Protein AF-A0A5K1CLC2-F1 (afdb_monomer_lite)

InterPro domains:
  IPR013057 Amino acid transporter, transmembrane domain [PF01490] (7-67)

Radius of gyration: 18.66 Å; chains: 1; bounding box: 45×21×46 Å

Foldseek 3Di:
DVVVVVVVVVVVCVCCQPVVVPDDDVDDDPDDPVCVVVVVVVVCVVVVVVVCLVVCCVPDPDNVCSVVVVVD

Secondary structure (DSSP, 8-state):
-HHHHHHHHHHHHHHHHHHSS-S--SSS-SS-TTTHHHHHHHHHHHHTHHHHHHHHHHH-SSGGGHHHHHH-

pLDDT: mean 70.14, std 9.24, range [49.44, 85.81]

Structure (mmCIF, N/CA/C/O backbone):
data_AF-A0A5K1CLC2-F1
#
_entry.id   AF-A0A5K1CLC2-F1
#
loop_
_atom_site.group_PDB
_atom_site.id
_atom_site.type_symbol
_atom_site.label_atom_id
_atom_site.label_alt_id
_atom_site.label_comp_id
_atom_site.label_asym_id
_atom_site.label_entity_id
_atom_site.label_seq_id
_atom_site.pdbx_PDB_ins_code
_atom_site.Cartn_x
_atom_site.Cartn_y
_atom_site.Cartn_z
_atom_site.occupancy
_atom_site.B_iso_or_equiv
_atom_site.auth_seq_id
_atom_site.auth_comp_id
_atom_site.auth_asym_id
_atom_site.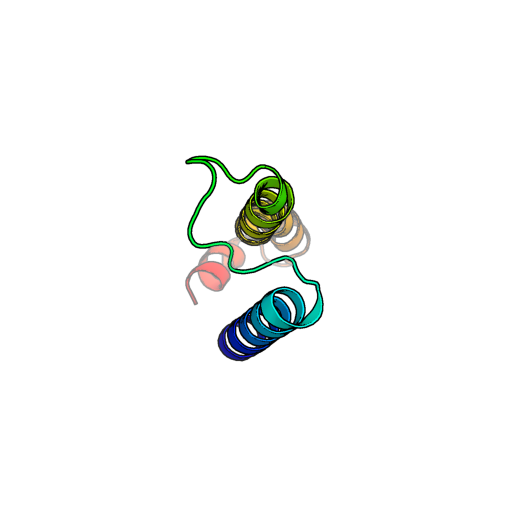auth_atom_id
_atom_site.pdbx_PDB_model_num
ATOM 1 N N . GLY A 1 1 ? -14.334 -7.596 -2.754 1.00 60.06 1 GLY A N 1
ATOM 2 C CA . GLY A 1 1 ? -13.834 -6.311 -3.282 1.00 60.06 1 GLY A CA 1
ATOM 3 C C . GLY A 1 1 ? -12.360 -6.373 -3.632 1.00 60.06 1 GLY A C 1
ATOM 4 O O . GLY A 1 1 ? -12.030 -6.300 -4.806 1.00 60.06 1 GLY A O 1
ATOM 5 N N . GLY A 1 2 ? -11.490 -6.556 -2.631 1.00 68.69 2 GLY A N 1
ATOM 6 C CA . GLY A 1 2 ? -10.031 -6.480 -2.797 1.00 68.69 2 GLY A CA 1
ATOM 7 C C . GLY A 1 2 ? -9.448 -7.374 -3.894 1.00 68.69 2 GLY A C 1
ATOM 8 O O . GLY A 1 2 ? -8.728 -6.872 -4.739 1.00 68.69 2 GLY A O 1
ATOM 9 N N . VAL A 1 3 ? -9.835 -8.654 -3.959 1.00 79.69 3 VAL A N 1
ATOM 10 C CA . VAL A 1 3 ? -9.292 -9.615 -4.945 1.00 79.69 3 VAL A CA 1
ATOM 11 C C . VAL A 1 3 ? -9.523 -9.170 -6.397 1.00 79.69 3 VAL A C 1
ATOM 13 O O . VAL A 1 3 ? -8.602 -9.193 -7.205 1.00 79.69 3 VAL A O 1
ATOM 16 N N . LEU A 1 4 ? -10.733 -8.698 -6.721 1.00 80.19 4 LEU A N 1
ATOM 17 C CA . LEU A 1 4 ? -11.066 -8.153 -8.045 1.00 80.19 4 LEU A CA 1
ATOM 18 C C . LEU A 1 4 ? -10.254 -6.893 -8.362 1.00 80.19 4 LEU A C 1
ATOM 20 O O . LEU A 1 4 ? -9.773 -6.742 -9.483 1.00 80.19 4 LEU A O 1
ATOM 24 N N . ALA A 1 5 ? -10.059 -6.019 -7.371 1.00 77.75 5 ALA A N 1
ATOM 25 C CA . ALA A 1 5 ? -9.221 -4.837 -7.528 1.00 77.75 5 ALA A CA 1
ATOM 26 C C . ALA A 1 5 ? -7.758 -5.224 -7.796 1.00 77.75 5 ALA A C 1
ATOM 28 O O . ALA A 1 5 ? -7.149 -4.686 -8.715 1.00 77.75 5 ALA A O 1
ATOM 29 N N . THR A 1 6 ? -7.209 -6.203 -7.073 1.00 78.94 6 THR A N 1
ATOM 30 C CA . THR A 1 6 ? -5.837 -6.688 -7.286 1.00 78.94 6 THR A CA 1
ATOM 31 C C . THR A 1 6 ? -5.653 -7.268 -8.688 1.00 78.94 6 THR A C 1
ATOM 33 O O . THR A 1 6 ? -4.660 -6.963 -9.346 1.00 78.94 6 THR A O 1
ATOM 36 N N . ILE A 1 7 ? -6.624 -8.048 -9.173 1.00 85.81 7 ILE A N 1
ATOM 37 C CA . ILE A 1 7 ? -6.596 -8.631 -10.523 1.00 85.81 7 ILE A CA 1
ATOM 38 C C . ILE A 1 7 ? -6.636 -7.530 -11.592 1.00 85.81 7 ILE A C 1
ATOM 40 O O . ILE A 1 7 ? -5.821 -7.543 -12.512 1.00 85.81 7 ILE A O 1
ATOM 44 N N . LEU A 1 8 ? -7.532 -6.548 -11.453 1.00 84.69 8 LEU A N 1
ATOM 45 C CA . LEU A 1 8 ? -7.645 -5.424 -12.391 1.00 84.69 8 LEU A CA 1
ATOM 46 C C . LEU A 1 8 ? -6.381 -4.555 -12.425 1.00 84.69 8 LEU A C 1
ATOM 48 O O . LEU A 1 8 ? -5.929 -4.171 -13.506 1.00 84.69 8 LEU A O 1
ATOM 52 N N . ILE A 1 9 ? -5.793 -4.266 -11.262 1.00 82.19 9 ILE A N 1
ATOM 53 C CA . ILE A 1 9 ? -4.545 -3.498 -11.159 1.00 82.19 9 ILE A CA 1
ATOM 54 C C . ILE A 1 9 ? -3.389 -4.285 -11.789 1.00 82.19 9 ILE A C 1
ATOM 56 O O . ILE A 1 9 ? -2.630 -3.723 -12.574 1.00 82.19 9 ILE A O 1
ATOM 60 N N . SER A 1 10 ? -3.280 -5.587 -11.510 1.00 80.56 10 SER A N 1
ATOM 61 C CA . SER A 1 10 ? -2.236 -6.446 -12.080 1.00 80.56 10 SER A CA 1
ATOM 62 C C . SER A 1 10 ? -2.330 -6.532 -13.606 1.00 80.56 10 SER A C 1
ATOM 64 O O . SER A 1 10 ? -1.322 -6.343 -14.285 1.00 80.56 10 SER A O 1
ATOM 66 N N . LEU A 1 11 ? -3.537 -6.716 -14.151 1.00 83.56 11 LEU A N 1
ATOM 67 C CA . LEU A 1 11 ? -3.783 -6.699 -15.596 1.00 83.56 11 LEU A CA 1
ATOM 68 C C . LEU A 1 11 ? -3.442 -5.344 -16.220 1.00 83.56 11 LEU A C 1
ATOM 70 O O . LEU A 1 11 ? -2.798 -5.297 -17.263 1.00 83.56 11 LEU A O 1
ATOM 74 N N . SER A 1 12 ? -3.821 -4.243 -15.571 1.00 79.00 12 SER A N 1
ATOM 75 C CA . SER A 1 12 ? -3.543 -2.894 -16.079 1.00 79.00 12 SER A CA 1
ATOM 76 C C . SER A 1 12 ? -2.038 -2.612 -16.128 1.00 79.00 12 SER A C 1
ATOM 78 O O . SER A 1 12 ? -1.538 -2.118 -17.136 1.00 79.00 12 SER A O 1
ATOM 80 N N . VAL A 1 13 ? -1.297 -2.987 -15.079 1.00 75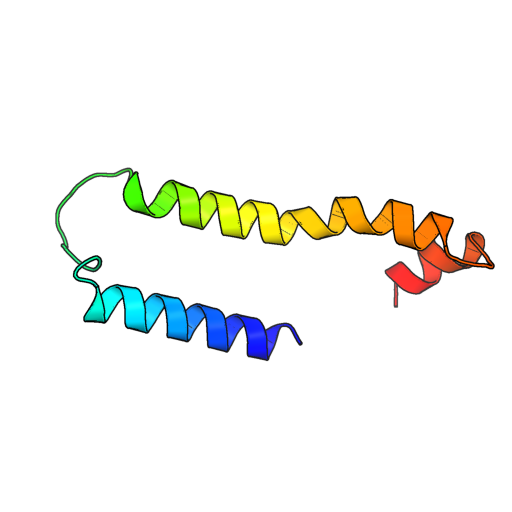.75 13 VAL A N 1
ATOM 81 C CA . VAL A 1 13 ? 0.170 -2.868 -15.040 1.00 75.75 13 VAL A CA 1
ATOM 82 C C . VAL A 1 13 ? 0.823 -3.767 -16.091 1.00 75.75 13 VAL A C 1
ATOM 84 O O . VAL A 1 13 ? 1.760 -3.335 -16.760 1.00 75.75 13 VAL A O 1
ATOM 87 N N . PHE A 1 14 ? 0.318 -4.987 -16.282 1.00 75.50 14 PHE A N 1
ATOM 88 C CA . PHE A 1 14 ? 0.839 -5.920 -17.281 1.00 75.50 14 PHE A CA 1
ATOM 89 C C . PHE A 1 14 ? 0.653 -5.403 -18.715 1.00 75.50 14 PHE A C 1
ATOM 91 O O . PHE A 1 14 ? 1.591 -5.440 -19.513 1.00 75.50 14 PHE A O 1
ATOM 98 N N . VAL A 1 15 ? -0.528 -4.867 -19.036 1.00 75.06 15 VAL A N 1
ATOM 99 C CA . VAL A 1 15 ? -0.821 -4.294 -20.358 1.00 75.06 15 VAL A CA 1
ATOM 100 C C . VAL A 1 15 ? 0.030 -3.051 -20.602 1.00 75.06 15 VAL A C 1
ATOM 102 O O . VAL A 1 15 ? 0.731 -2.990 -21.603 1.00 75.06 15 VAL A O 1
ATOM 105 N N . VAL A 1 16 ? 0.072 -2.097 -19.668 1.00 70.88 16 VAL A N 1
ATOM 106 C CA . VAL A 1 16 ? 0.888 -0.877 -19.829 1.00 70.88 16 VAL A CA 1
ATOM 107 C C . VAL A 1 16 ? 2.382 -1.205 -19.930 1.00 70.88 16 VAL A C 1
ATOM 109 O O . VAL A 1 16 ? 3.089 -0.608 -20.743 1.00 70.88 16 VAL A O 1
ATOM 112 N N . GLY A 1 17 ? 2.858 -2.184 -19.157 1.00 65.50 17 GLY A N 1
ATOM 113 C CA . GLY A 1 17 ? 4.242 -2.649 -19.208 1.00 65.50 17 GLY A CA 1
ATOM 114 C C . GLY A 1 17 ? 4.624 -3.272 -20.552 1.00 65.50 17 GLY A C 1
ATOM 115 O O . GLY A 1 17 ? 5.743 -3.062 -21.009 1.00 65.50 17 GLY A O 1
ATOM 116 N N . THR A 1 18 ? 3.699 -3.982 -21.204 1.00 67.94 18 THR A N 1
ATOM 117 C CA . THR A 1 18 ? 3.940 -4.676 -22.483 1.00 67.94 18 THR A CA 1
ATOM 118 C C . THR A 1 18 ? 3.658 -3.811 -23.714 1.00 67.94 18 THR A C 1
ATOM 120 O O . THR A 1 18 ? 4.404 -3.892 -24.687 1.00 67.94 18 THR A O 1
ATOM 123 N N . THR A 1 19 ? 2.628 -2.959 -23.698 1.00 65.50 19 THR A N 1
ATOM 124 C CA . THR A 1 19 ? 2.216 -2.154 -24.865 1.00 65.50 19 THR A CA 1
ATOM 125 C C . THR A 1 19 ? 2.775 -0.733 -24.860 1.00 65.50 19 THR A C 1
ATOM 127 O O . THR A 1 19 ? 2.882 -0.121 -25.918 1.00 65.50 19 THR A O 1
ATOM 130 N N . GLY A 1 20 ? 3.124 -0.185 -23.692 1.00 62.09 20 GLY A N 1
ATOM 131 C CA . GLY A 1 20 ? 3.614 1.192 -23.552 1.00 62.09 20 GLY A CA 1
ATOM 132 C C . GLY A 1 20 ? 5.116 1.368 -23.793 1.00 62.09 20 GLY A C 1
ATOM 133 O O . GLY A 1 20 ? 5.614 2.483 -23.680 1.00 62.09 20 GLY A O 1
ATOM 134 N N . GLY A 1 21 ? 5.856 0.287 -24.071 1.00 56.22 21 GLY A N 1
ATOM 135 C CA . GLY A 1 21 ? 7.319 0.322 -24.211 1.00 56.22 21 GLY A CA 1
ATOM 136 C C . GLY A 1 21 ? 8.072 0.613 -22.904 1.00 56.22 21 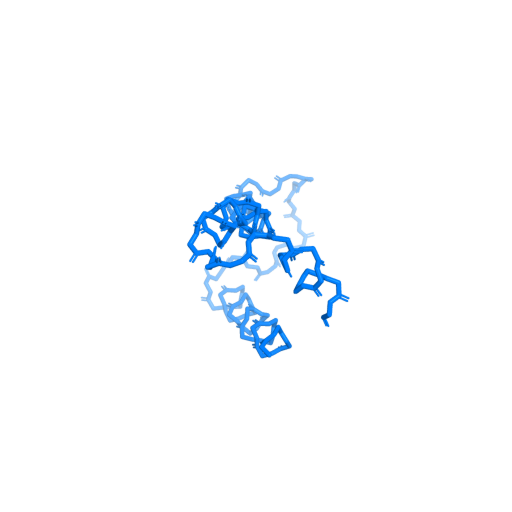GLY A C 1
ATOM 137 O O . GLY A 1 21 ? 9.262 0.912 -22.942 1.00 56.22 21 GLY A O 1
ATOM 138 N N . ILE A 1 22 ? 7.388 0.538 -21.753 1.00 56.59 22 ILE A N 1
ATOM 139 C CA . ILE A 1 22 ? 7.921 0.919 -20.432 1.00 56.59 22 ILE A CA 1
ATOM 140 C C . ILE A 1 22 ? 8.524 -0.287 -19.666 1.00 56.59 22 ILE A C 1
ATOM 142 O O . ILE A 1 22 ? 9.214 -0.088 -18.670 1.00 56.59 22 ILE A O 1
ATOM 146 N N . GLY A 1 23 ? 8.348 -1.539 -20.117 1.00 51.53 23 GLY A N 1
ATOM 147 C CA . GLY A 1 23 ? 8.975 -2.726 -19.503 1.00 51.53 23 GLY A CA 1
ATOM 148 C C . GLY A 1 23 ? 9.372 -3.773 -20.551 1.00 51.53 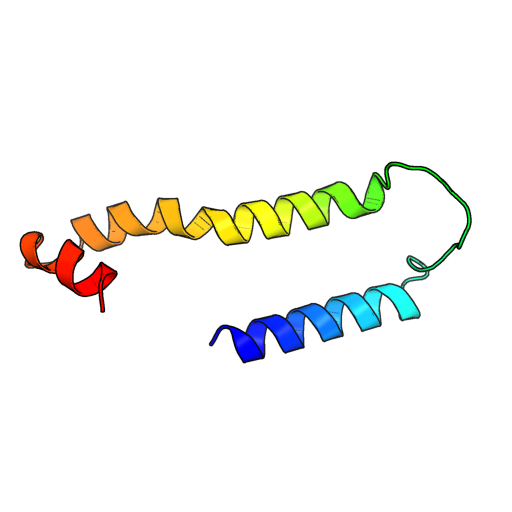23 GLY A C 1
ATOM 149 O O . GLY A 1 23 ? 8.662 -3.971 -21.523 1.00 51.53 23 GLY A O 1
ATOM 150 N N . PHE A 1 24 ? 10.495 -4.486 -20.488 1.00 51.53 24 PHE A N 1
ATOM 151 C CA . PHE A 1 24 ? 11.504 -4.692 -19.456 1.00 51.53 24 PHE A CA 1
ATOM 152 C C . PHE A 1 24 ? 12.883 -4.547 -20.115 1.00 51.53 24 PHE A C 1
ATOM 154 O O . PHE A 1 24 ? 13.332 -5.454 -20.813 1.00 51.53 24 PHE A O 1
ATOM 161 N N . HIS A 1 25 ? 13.584 -3.430 -19.912 1.00 54.69 25 HIS A N 1
ATOM 162 C CA . HIS A 1 25 ? 15.007 -3.399 -20.248 1.00 54.69 25 HIS A CA 1
ATOM 163 C C . HIS A 1 25 ? 15.750 -4.073 -19.090 1.00 54.69 25 HIS A C 1
ATOM 165 O O . HIS A 1 25 ? 15.823 -3.525 -17.993 1.00 54.69 25 HIS A O 1
ATOM 171 N N . GLN A 1 26 ? 16.292 -5.271 -19.316 1.00 52.66 26 GLN A N 1
ATOM 172 C CA . GLN A 1 26 ? 17.066 -6.071 -18.348 1.00 52.66 26 GLN A CA 1
ATOM 173 C C . GLN A 1 26 ? 18.392 -5.391 -17.919 1.00 52.66 26 GLN A C 1
ATOM 175 O O . GLN A 1 26 ? 19.310 -6.026 -17.410 1.00 52.66 26 GLN A O 1
ATOM 180 N N . THR A 1 27 ? 18.557 -4.094 -18.169 1.00 57.78 27 THR A N 1
ATOM 181 C CA . THR A 1 27 ? 19.792 -3.337 -17.972 1.00 57.78 27 THR A CA 1
ATOM 182 C C . THR A 1 27 ? 19.431 -1.872 -17.754 1.00 57.78 27 THR A C 1
ATOM 184 O O . THR A 1 27 ? 19.046 -1.191 -18.698 1.00 57.78 27 THR A O 1
ATOM 187 N N . GLY A 1 28 ? 19.544 -1.374 -16.519 1.00 54.06 28 GLY A N 1
ATOM 188 C CA . GLY A 1 28 ? 19.545 0.072 -16.278 1.00 54.06 28 GLY A CA 1
ATOM 189 C C . GLY A 1 28 ? 18.941 0.537 -14.954 1.00 54.06 28 GLY A C 1
ATOM 190 O O . GLY A 1 28 ? 17.746 0.785 -14.870 1.00 54.06 28 GLY A O 1
ATOM 191 N N . SER A 1 29 ? 19.828 0.791 -13.987 1.00 49.44 29 SER A N 1
ATOM 192 C CA . SER A 1 29 ? 19.651 1.613 -12.777 1.00 49.44 29 SER A CA 1
ATOM 193 C C . SER A 1 29 ? 18.882 1.016 -11.587 1.00 49.44 29 SER A C 1
ATOM 195 O O . SER A 1 29 ? 17.716 0.649 -11.669 1.00 49.44 29 SER A O 1
ATOM 197 N N . PHE A 1 30 ? 19.552 1.017 -10.429 1.00 53.91 30 PHE A N 1
ATOM 198 C CA . PHE A 1 30 ? 19.058 0.581 -9.113 1.00 53.91 30 PHE A CA 1
ATOM 199 C C . PHE A 1 30 ? 17.813 1.338 -8.616 1.00 53.91 30 PHE A C 1
ATOM 201 O O . PHE A 1 30 ? 17.142 0.877 -7.697 1.00 53.91 30 PHE A O 1
ATOM 208 N N . ILE A 1 31 ? 17.500 2.498 -9.201 1.00 53.38 31 ILE A N 1
ATOM 209 C CA . ILE A 1 31 ? 16.333 3.306 -8.850 1.00 53.38 31 ILE A CA 1
ATOM 210 C C . ILE A 1 31 ? 15.661 3.789 -10.138 1.00 53.38 31 ILE A C 1
ATOM 212 O O . ILE A 1 31 ? 16.223 4.548 -10.931 1.00 53.38 31 ILE A O 1
ATOM 216 N N . ASN A 1 32 ? 14.449 3.286 -10.367 1.00 58.28 32 ASN A N 1
ATOM 217 C CA . ASN A 1 32 ? 13.654 3.588 -11.546 1.00 58.28 32 ASN A CA 1
ATOM 218 C C . ASN A 1 32 ? 12.720 4.766 -11.226 1.00 58.28 32 ASN A C 1
ATOM 220 O O . ASN A 1 32 ? 11.617 4.589 -10.710 1.00 58.28 32 ASN A O 1
ATOM 224 N N . TRP A 1 33 ? 13.186 5.986 -11.498 1.00 61.16 33 TRP A N 1
ATOM 225 C CA . TRP A 1 33 ? 12.450 7.229 -11.225 1.00 61.16 33 TRP A CA 1
ATOM 226 C C . TRP A 1 33 ? 11.096 7.316 -11.946 1.00 61.16 33 TRP A C 1
ATOM 228 O O . TRP A 1 33 ? 10.184 7.965 -11.442 1.00 61.16 33 TRP A O 1
ATOM 238 N N . ASN A 1 34 ? 10.925 6.614 -13.072 1.00 60.06 34 ASN A N 1
ATOM 239 C CA . ASN A 1 34 ? 9.645 6.544 -13.787 1.00 60.06 34 ASN A CA 1
ATOM 240 C C . ASN A 1 34 ? 8.570 5.759 -13.015 1.00 60.06 34 ASN A C 1
ATOM 242 O O . ASN A 1 34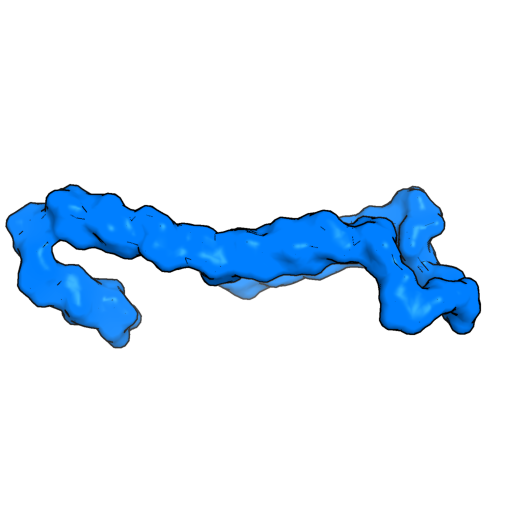 ? 7.386 6.064 -13.129 1.00 60.06 34 ASN A O 1
ATOM 246 N N . GLY A 1 35 ? 8.963 4.773 -12.200 1.00 64.38 35 GLY A N 1
ATOM 247 C CA . GLY A 1 35 ? 8.038 3.982 -11.379 1.00 64.38 35 GLY A CA 1
ATOM 248 C C . GLY A 1 35 ? 7.702 4.618 -10.027 1.00 64.38 35 GLY A C 1
ATOM 249 O O . GLY A 1 35 ? 6.783 4.167 -9.344 1.00 64.38 35 GLY A O 1
ATOM 250 N N . LEU A 1 36 ? 8.422 5.672 -9.631 1.00 71.00 36 LEU A N 1
ATOM 251 C CA . LEU A 1 36 ? 8.290 6.295 -8.315 1.00 71.00 36 LEU A CA 1
ATOM 252 C C . LEU A 1 36 ? 6.909 6.952 -8.089 1.00 71.00 36 LEU A C 1
ATOM 254 O O . LEU A 1 36 ? 6.306 6.662 -7.058 1.00 71.00 36 LEU A O 1
ATOM 258 N N . PRO A 1 37 ? 6.339 7.749 -9.020 1.00 67.69 37 PRO A N 1
ATOM 259 C CA . PRO A 1 37 ? 4.980 8.284 -8.873 1.00 67.69 37 PRO A CA 1
ATOM 260 C C . PRO A 1 37 ? 3.914 7.194 -8.716 1.00 67.69 37 PRO A C 1
ATOM 262 O O . PRO A 1 37 ? 2.976 7.353 -7.939 1.00 67.69 37 PRO A O 1
ATOM 265 N N . PHE A 1 38 ? 4.074 6.067 -9.416 1.00 70.88 38 PHE A N 1
ATOM 266 C CA . PHE A 1 38 ? 3.168 4.927 -9.303 1.00 70.88 38 PHE A CA 1
ATOM 267 C C . PHE A 1 38 ? 3.288 4.249 -7.933 1.00 70.88 38 PHE A C 1
ATOM 269 O O . PHE A 1 38 ? 2.278 4.022 -7.268 1.00 70.88 38 PHE A O 1
ATOM 276 N N . ALA A 1 39 ? 4.515 3.992 -7.469 1.00 72.31 39 ALA A N 1
ATOM 277 C CA . ALA A 1 39 ? 4.762 3.430 -6.144 1.00 72.31 39 ALA A CA 1
ATOM 278 C C . ALA A 1 39 ? 4.227 4.342 -5.027 1.00 72.31 39 ALA A C 1
ATOM 280 O O . ALA A 1 39 ? 3.554 3.861 -4.117 1.00 72.31 39 ALA A O 1
ATOM 281 N N . ILE A 1 40 ? 4.454 5.657 -5.128 1.00 77.81 40 ILE A N 1
ATOM 282 C CA . ILE A 1 40 ? 3.910 6.659 -4.202 1.00 77.81 40 ILE A CA 1
ATOM 283 C C . ILE A 1 40 ? 2.377 6.662 -4.252 1.00 77.81 40 ILE A C 1
ATOM 285 O O . ILE A 1 40 ? 1.738 6.692 -3.204 1.00 77.81 40 ILE A O 1
ATOM 289 N N . GLY A 1 41 ? 1.777 6.589 -5.443 1.00 77.75 41 GLY A N 1
ATOM 290 C CA . GLY A 1 41 ? 0.325 6.546 -5.620 1.00 77.75 41 GLY A CA 1
ATOM 291 C C . GLY A 1 41 ? -0.321 5.319 -4.974 1.00 77.75 41 GLY A C 1
ATOM 292 O O . GLY A 1 41 ? -1.315 5.457 -4.264 1.00 77.75 41 GLY A O 1
ATOM 293 N N . VAL A 1 42 ? 0.267 4.131 -5.146 1.00 77.56 42 VAL A N 1
ATOM 294 C CA . VAL A 1 42 ? -0.208 2.895 -4.499 1.00 77.56 42 VAL A CA 1
ATOM 295 C C . VAL A 1 42 ? -0.015 2.960 -2.981 1.00 77.56 42 VAL A C 1
ATOM 297 O O . VAL A 1 42 ? -0.930 2.606 -2.239 1.00 77.56 42 VAL A O 1
ATOM 300 N N . TYR A 1 43 ? 1.122 3.472 -2.500 1.00 74.88 43 TYR A N 1
ATOM 301 C CA . TYR A 1 43 ? 1.343 3.687 -1.064 1.00 74.88 43 TYR A CA 1
ATOM 302 C C . TYR A 1 43 ? 0.328 4.669 -0.462 1.00 74.88 43 TYR A C 1
ATOM 304 O O . TYR A 1 43 ? -0.248 4.397 0.593 1.00 74.88 43 TYR A O 1
ATOM 312 N N . GLY A 1 44 ? 0.068 5.784 -1.147 1.00 79.44 44 GLY A N 1
ATOM 313 C CA . GLY A 1 44 ? -0.927 6.775 -0.749 1.00 79.44 44 GLY A CA 1
ATOM 314 C C . GLY A 1 44 ? -2.347 6.213 -0.766 1.00 79.44 44 GLY A C 1
ATOM 315 O O . GLY A 1 44 ? -3.107 6.461 0.164 1.00 79.44 44 GLY A O 1
ATOM 316 N N . PHE A 1 45 ? -2.689 5.395 -1.764 1.00 77.31 45 PHE A N 1
ATOM 317 C CA . PHE A 1 45 ? -3.981 4.713 -1.845 1.00 77.31 45 PHE A CA 1
ATOM 318 C C . PHE A 1 45 ? -4.200 3.758 -0.665 1.00 77.31 45 PHE A C 1
ATOM 320 O O . PHE A 1 45 ? -5.246 3.808 -0.021 1.00 77.31 45 PHE A O 1
ATOM 327 N N . CYS A 1 46 ? -3.198 2.942 -0.326 1.00 73.88 46 CYS A N 1
ATOM 328 C CA . CYS A 1 46 ? -3.265 2.048 0.831 1.00 73.88 46 CYS A CA 1
ATOM 329 C C . CYS A 1 46 ? -3.389 2.817 2.160 1.00 73.88 46 CYS A C 1
ATOM 331 O O . CYS A 1 46 ? -4.060 2.348 3.077 1.00 73.88 46 CYS A O 1
ATOM 333 N N . TYR A 1 47 ? -2.781 4.004 2.268 1.00 75.69 47 TYR A N 1
ATOM 334 C CA . TYR A 1 47 ? -2.838 4.839 3.473 1.00 75.69 47 TYR A CA 1
ATOM 335 C C . TYR A 1 47 ? -4.080 5.750 3.547 1.00 75.69 47 TYR A C 1
ATOM 337 O O . TYR A 1 47 ? -4.465 6.182 4.633 1.00 75.69 47 TYR A O 1
ATOM 345 N N . ALA A 1 48 ? -4.763 6.010 2.427 1.00 71.38 48 ALA A N 1
ATOM 346 C CA . ALA A 1 48 ? -5.962 6.854 2.367 1.00 71.38 48 ALA A CA 1
ATOM 347 C C . ALA A 1 48 ? -7.121 6.333 3.238 1.00 71.38 48 ALA A C 1
ATOM 349 O O . ALA A 1 48 ? -7.999 7.102 3.626 1.00 71.38 48 ALA A O 1
ATOM 350 N N . GLY A 1 49 ? -7.097 5.055 3.629 1.00 68.88 49 GLY A N 1
ATOM 351 C CA . GLY A 1 49 ? -8.013 4.510 4.632 1.00 68.88 49 GLY A CA 1
ATOM 352 C C . GLY A 1 49 ? -7.994 5.288 5.958 1.00 68.88 49 GLY A C 1
ATOM 353 O O . GLY A 1 49 ? -9.034 5.443 6.593 1.00 68.88 49 GLY A O 1
ATOM 354 N N . HIS A 1 50 ? -6.854 5.860 6.360 1.00 71.31 50 HIS A N 1
ATOM 355 C CA . HIS A 1 50 ? -6.748 6.613 7.615 1.00 71.31 50 HIS A CA 1
ATOM 356 C C . HIS A 1 50 ? -7.555 7.917 7.643 1.00 71.31 50 HIS A C 1
ATOM 358 O O . HIS A 1 50 ? -8.043 8.302 8.704 1.00 71.31 50 HIS A O 1
ATOM 364 N N . THR A 1 51 ? -7.745 8.591 6.508 1.00 67.69 51 THR A N 1
ATOM 365 C CA . THR A 1 51 ? -8.454 9.884 6.468 1.00 67.69 51 THR A CA 1
ATOM 366 C C . THR A 1 51 ? -9.972 9.735 6.442 1.00 67.69 51 THR A C 1
ATOM 368 O O . THR A 1 51 ? -10.685 10.675 6.793 1.00 67.69 51 THR A O 1
ATOM 371 N N . VAL A 1 52 ? -10.487 8.558 6.076 1.00 68.88 52 VAL A N 1
ATOM 372 C CA . VAL A 1 52 ? -11.934 8.301 6.040 1.00 68.88 52 VAL A CA 1
ATOM 373 C C . VAL A 1 52 ? -12.493 7.887 7.404 1.00 68.88 52 VAL A C 1
ATOM 375 O O . VAL A 1 52 ? -13.652 8.181 7.696 1.00 68.88 52 VAL A O 1
ATOM 378 N N . PHE A 1 53 ? -11.676 7.296 8.284 1.00 68.44 53 PHE A N 1
ATOM 379 C CA . PHE A 1 53 ? -12.096 6.866 9.626 1.00 68.44 53 PHE A CA 1
ATOM 380 C C . PHE A 1 53 ? -12.677 7.985 10.516 1.00 68.44 53 PHE A C 1
ATOM 382 O O . PHE A 1 53 ? -13.727 7.750 11.120 1.00 68.44 53 PHE A O 1
ATOM 389 N N . PRO A 1 54 ? -12.094 9.202 10.585 1.00 70.62 54 PRO A N 1
ATOM 390 C CA . PRO A 1 54 ? -12.663 10.305 11.359 1.00 70.62 54 PRO A CA 1
ATOM 391 C C . PRO A 1 54 ? -14.060 10.697 10.876 1.00 70.62 54 PRO A C 1
ATOM 393 O O . PRO A 1 54 ? -14.959 10.912 11.685 1.00 70.62 54 PRO A O 1
ATOM 396 N N . ASN A 1 55 ? -14.267 10.732 9.557 1.00 72.69 55 ASN A N 1
ATOM 397 C CA . ASN A 1 55 ? -15.550 11.099 8.963 1.00 72.69 55 ASN A CA 1
ATOM 398 C C . ASN A 1 55 ? -16.628 10.038 9.261 1.00 72.69 55 ASN A C 1
ATOM 400 O O . ASN A 1 55 ? -17.747 10.369 9.657 1.00 72.69 55 ASN A O 1
ATOM 404 N N . ILE A 1 56 ? -16.266 8.751 9.184 1.00 75.44 56 ILE A N 1
ATOM 405 C CA . ILE A 1 56 ? -17.162 7.635 9.532 1.00 75.44 56 ILE A CA 1
ATOM 406 C C . ILE A 1 56 ? -17.532 7.694 11.025 1.00 75.44 56 ILE A C 1
ATOM 408 O O . ILE A 1 56 ? -18.701 7.542 11.374 1.00 75.44 56 ILE A O 1
ATOM 412 N N . TYR A 1 57 ? -16.572 7.985 11.909 1.00 66.06 57 TYR A N 1
ATOM 413 C CA . TYR A 1 57 ? -16.823 8.176 13.342 1.00 66.06 57 TYR A CA 1
ATOM 414 C C . TYR A 1 57 ? -17.720 9.392 13.632 1.00 66.06 57 TYR A C 1
ATOM 416 O O . TYR A 1 57 ? -18.592 9.347 14.509 1.00 66.06 57 TYR A O 1
ATOM 424 N N . GLN A 1 58 ? -17.529 10.498 12.904 1.00 74.00 58 GLN A N 1
ATOM 425 C CA . GLN A 1 58 ? -18.326 11.713 13.074 1.00 74.00 58 GLN A CA 1
ATOM 426 C C . GLN A 1 58 ? -19.791 11.483 12.675 1.00 74.00 58 GLN A C 1
ATOM 428 O O . GLN A 1 58 ? -20.677 11.880 13.433 1.00 74.00 58 GLN A O 1
ATOM 433 N N . SER A 1 59 ? -20.005 10.805 11.542 1.00 78.38 59 SER A N 1
ATOM 434 C CA . SER A 1 59 ? -21.308 10.532 10.918 1.00 78.38 59 SER A CA 1
ATOM 435 C C . SER A 1 59 ? -22.093 9.388 11.585 1.00 78.38 59 SER A C 1
ATOM 437 O O . SER A 1 59 ? -23.297 9.235 11.383 1.00 78.38 59 SER A O 1
ATOM 439 N N . MET A 1 60 ? -21.443 8.581 12.429 1.00 79.00 60 MET A N 1
ATOM 440 C CA . MET A 1 60 ? -22.100 7.473 13.121 1.00 79.00 60 MET A CA 1
ATOM 441 C C . MET A 1 60 ? -23.032 7.974 14.237 1.00 79.00 60 MET A C 1
ATOM 443 O O . MET A 1 60 ? -22.593 8.630 15.183 1.00 79.00 60 MET A O 1
ATOM 447 N N . ALA A 1 61 ? -24.314 7.592 14.168 1.00 79.75 61 ALA A N 1
ATOM 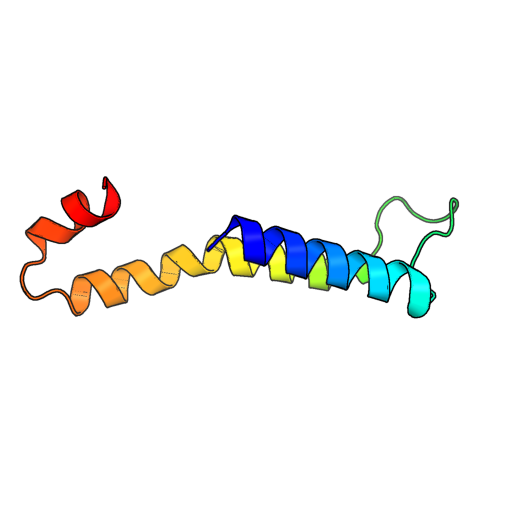448 C CA . ALA A 1 61 ? -25.331 7.951 15.165 1.00 79.75 61 ALA A CA 1
ATOM 449 C C . ALA A 1 61 ? -25.004 7.446 16.588 1.00 79.75 61 ALA A C 1
ATOM 451 O O . ALA A 1 61 ? -25.404 8.058 17.573 1.00 79.75 61 ALA A O 1
ATOM 452 N N . GLN A 1 62 ? -24.254 6.342 16.709 1.00 78.00 62 GLN A N 1
ATOM 453 C CA . GLN A 1 62 ? -23.759 5.802 17.980 1.00 78.00 62 GLN A CA 1
ATOM 454 C C . GLN A 1 62 ? -22.244 5.580 17.909 1.00 78.00 62 GLN A C 1
ATOM 456 O O . GLN A 1 62 ? -21.777 4.527 17.479 1.00 78.00 62 GLN A O 1
ATOM 461 N N . LYS A 1 63 ? -21.471 6.566 18.372 1.00 75.94 63 LYS A N 1
ATOM 462 C CA . LYS A 1 63 ? -19.997 6.581 18.300 1.00 75.94 63 LYS A CA 1
ATOM 463 C C . LYS A 1 63 ? -19.320 5.395 19.004 1.00 75.94 63 LYS A C 1
ATOM 465 O O . LYS A 1 63 ? -18.300 4.908 18.531 1.00 75.94 63 LYS A O 1
ATOM 470 N N . THR A 1 64 ? -19.922 4.866 20.072 1.00 77.38 64 THR A N 1
ATOM 471 C CA . THR A 1 64 ? -19.423 3.689 20.814 1.00 77.38 64 THR A CA 1
ATOM 472 C C . THR A 1 64 ? -19.363 2.414 19.963 1.00 77.38 64 THR A C 1
ATOM 474 O O . THR A 1 64 ? -18.552 1.534 20.238 1.00 77.38 64 THR A O 1
ATOM 477 N N . LYS A 1 65 ? -20.174 2.305 18.901 1.00 77.25 65 LYS A N 1
ATOM 478 C CA . LYS A 1 65 ? -20.193 1.123 18.020 1.00 77.25 65 LYS A CA 1
ATOM 479 C C . LYS A 1 65 ? -19.112 1.135 16.944 1.00 77.25 65 LYS A C 1
ATOM 481 O O . LYS A 1 65 ? -18.912 0.120 16.287 1.00 77.25 65 LYS A O 1
ATOM 486 N N . PHE A 1 66 ? -18.387 2.241 16.791 1.00 76.19 66 PHE A N 1
ATOM 487 C CA . PHE A 1 66 ? -17.339 2.362 15.782 1.00 76.19 66 PHE A CA 1
ATOM 488 C C . PHE A 1 66 ? -16.226 1.329 15.976 1.00 76.19 66 PHE A C 1
ATOM 490 O O . PHE A 1 66 ? -15.814 0.698 15.013 1.00 76.19 66 PHE A O 1
ATOM 497 N N . ASN A 1 67 ? -15.792 1.097 17.218 1.00 73.31 67 ASN A N 1
ATOM 498 C CA . ASN A 1 67 ? -14.737 0.124 17.510 1.00 73.31 67 ASN A CA 1
ATOM 499 C C . ASN A 1 67 ? -15.189 -1.317 17.192 1.00 73.31 67 ASN A C 1
ATOM 501 O O . ASN A 1 67 ? -14.442 -2.102 16.624 1.00 73.31 67 ASN A O 1
ATOM 505 N N . MET A 1 68 ? -16.464 -1.623 17.455 1.00 75.06 68 MET A N 1
ATOM 506 C CA . MET A 1 68 ? -17.069 -2.917 17.127 1.00 75.06 68 MET A CA 1
ATOM 507 C C . MET A 1 68 ? -17.218 -3.123 15.611 1.00 75.06 68 MET A C 1
ATOM 509 O O . MET A 1 68 ? -17.048 -4.236 15.133 1.00 75.06 68 MET A O 1
ATOM 513 N N . ALA A 1 69 ? -17.486 -2.052 14.857 1.00 75.06 69 ALA A N 1
ATOM 514 C CA . ALA A 1 69 ? -17.553 -2.065 13.394 1.00 75.06 69 ALA A CA 1
ATOM 515 C C . ALA A 1 69 ? -16.172 -2.116 12.709 1.00 75.06 69 ALA A C 1
ATOM 517 O O . ALA A 1 69 ? -16.095 -2.424 11.527 1.00 75.06 69 ALA A O 1
ATOM 518 N N . LEU A 1 70 ? -15.098 -1.784 13.431 1.00 73.44 70 LEU A N 1
ATOM 519 C CA . LEU A 1 70 ? -13.711 -1.877 12.959 1.00 73.44 70 LEU A CA 1
ATOM 520 C C . LEU A 1 70 ? -13.111 -3.272 13.190 1.00 73.44 70 LEU A C 1
ATOM 522 O O . LEU A 1 70 ? -12.192 -3.667 12.479 1.00 73.44 70 LEU A O 1
ATOM 526 N N . LEU A 1 71 ? -13.600 -3.981 14.212 1.00 68.25 71 LEU A N 1
ATOM 527 C CA . LEU A 1 71 ? -13.159 -5.326 14.590 1.00 68.25 71 LEU A CA 1
ATOM 528 C C . LEU A 1 71 ? -13.896 -6.456 13.854 1.00 68.25 71 LEU A C 1
ATOM 530 O O . LEU A 1 71 ? -13.408 -7.585 13.872 1.00 68.25 71 LEU A O 1
ATOM 534 N N . ILE A 1 72 ? -15.065 -6.170 13.274 1.00 56.75 72 ILE A N 1
ATOM 535 C CA . ILE A 1 72 ? -15.891 -7.118 12.506 1.00 56.75 72 ILE A CA 1
ATOM 536 C C . ILE A 1 72 ? -15.509 -7.107 11.024 1.00 56.75 72 ILE A C 1
ATOM 538 O O . ILE A 1 72 ? -15.530 -8.202 10.420 1.00 56.75 72 ILE A O 1
#

Sequence (72 aa):
GGVLATILISLSVFVVGTTGGIGFHQTGSFINWNGLPFAIGVYGFCYAGHTVFPNIYQSMAQKTKFNMALLI

Organism: NCBI:txid210225